Protein AF-A0A7S3RIX5-F1 (afdb_monomer_lite)

pLDDT: mean 73.49, std 15.9, range [34.31, 91.69]

Organism: Emiliania huxleyi (NCBI:txid2903)

Secondary structure (DSSP, 8-state):
-EEEEETTEEEEEPTTTSSEEEEEEE-S-TT-TT-EEEEEEEEEEEEE-SSEEEEEEEEPTT-SEEEEEEEEEEE-TTT--EEEEEEEEEEE-HHHHHHHHHHHHHHHHHHHHHHHHHHHHHTSS----B-------SS-SSEEEEEEEEE--

Radius of gyration: 16.03 Å; chains: 1; bounding box: 39×35×40 Å

InterPro domains:
  IPR018960 Domain of unknown function DUF1990 [PF09348] (34-117)

Structure (mmCIF, N/CA/C/O backbone):
data_AF-A0A7S3RIX5-F1
#
_entry.id   AF-A0A7S3RIX5-F1
#
loop_
_atom_site.group_PDB
_atom_site.id
_atom_site.type_symbol
_atom_site.label_atom_id
_atom_site.label_alt_id
_atom_site.label_comp_id
_atom_site.label_asym_id
_atom_site.label_entity_id
_atom_site.label_seq_id
_atom_site.pdbx_PDB_ins_code
_atom_site.Cartn_x
_atom_site.Cartn_y
_atom_site.Cartn_z
_atom_site.occupancy
_atom_site.B_iso_or_equiv
_atom_site.auth_seq_id
_atom_site.auth_comp_id
_atom_site.auth_asym_id
_atom_site.auth_atom_id
_atom_site.pdbx_PDB_model_num
ATOM 1 N N . GLU A 1 1 ? -11.497 9.142 -7.315 1.00 34.31 1 GLU A N 1
ATOM 2 C CA . GLU A 1 1 ? -11.354 10.155 -6.240 1.00 34.31 1 GLU A CA 1
ATOM 3 C C . GLU A 1 1 ? -9.879 10.256 -5.839 1.00 34.31 1 GLU A C 1
ATOM 5 O O . GLU A 1 1 ? -9.206 9.228 -5.845 1.00 34.31 1 GLU A O 1
ATOM 10 N N . MET A 1 2 ? -9.349 11.462 -5.594 1.00 39.38 2 MET A N 1
ATOM 11 C CA . MET A 1 2 ? -7.965 11.667 -5.137 1.00 39.38 2 MET A CA 1
ATOM 12 C C . MET A 1 2 ? -7.968 11.778 -3.613 1.00 39.38 2 MET A C 1
ATOM 14 O O . MET A 1 2 ? -8.451 12.765 -3.068 1.00 39.38 2 MET A O 1
ATOM 18 N N . HIS A 1 3 ? -7.438 10.770 -2.924 1.00 46.81 3 HIS A N 1
ATOM 19 C CA . HIS A 1 3 ? -7.311 10.817 -1.468 1.00 46.81 3 HIS A CA 1
ATOM 20 C C . HIS A 1 3 ? -5.952 11.431 -1.097 1.00 46.81 3 HIS A C 1
ATOM 22 O O . HIS A 1 3 ? -4.923 10.750 -1.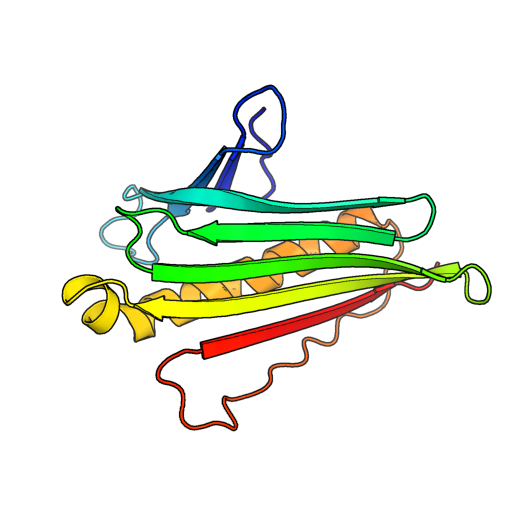089 1.00 46.81 3 HIS A O 1
ATOM 28 N N . GLU A 1 4 ? -5.938 12.738 -0.825 1.00 49.56 4 GLU A N 1
ATOM 29 C CA . GLU A 1 4 ? -4.761 13.460 -0.328 1.00 49.56 4 GLU A CA 1
ATOM 30 C C . GLU A 1 4 ? -4.552 13.180 1.165 1.00 49.56 4 GLU A C 1
ATOM 32 O O . GLU A 1 4 ? -5.174 13.780 2.037 1.00 49.56 4 GLU A O 1
ATOM 37 N N . GLY A 1 5 ? -3.665 12.231 1.469 1.00 50.56 5 GLY A N 1
ATOM 38 C CA . GLY A 1 5 ? -3.214 11.956 2.838 1.00 50.56 5 GLY A CA 1
ATOM 39 C C . GLY A 1 5 ? -1.789 12.431 3.136 1.00 50.56 5 GLY A C 1
ATOM 40 O O . GLY A 1 5 ? -1.354 12.356 4.285 1.00 50.56 5 GLY A O 1
ATOM 41 N N . SER A 1 6 ? -1.028 12.871 2.122 1.00 59.50 6 SER A N 1
ATOM 42 C CA . SER A 1 6 ? 0.399 13.172 2.269 1.00 59.50 6 SER A CA 1
ATOM 43 C C . SER A 1 6 ? 0.938 14.114 1.189 1.00 59.50 6 SER A C 1
ATOM 45 O O . SER A 1 6 ? 0.548 14.027 0.032 1.00 59.50 6 SER A O 1
ATOM 47 N N . THR A 1 7 ? 1.910 14.961 1.538 1.00 66.50 7 THR A N 1
ATOM 48 C CA . THR A 1 7 ? 2.541 15.936 0.619 1.00 66.50 7 THR A CA 1
ATOM 49 C C . THR A 1 7 ? 3.483 15.317 -0.419 1.00 66.50 7 THR A C 1
ATOM 51 O O . THR A 1 7 ? 4.007 16.021 -1.276 1.00 66.50 7 THR A O 1
ATOM 54 N N . TRP A 1 8 ? 3.746 14.013 -0.332 1.00 71.62 8 TRP A N 1
ATOM 55 C CA . TRP A 1 8 ? 4.725 13.316 -1.174 1.00 71.62 8 TRP A CA 1
ATOM 56 C C . TRP A 1 8 ? 4.172 12.036 -1.812 1.00 71.62 8 TRP A C 1
ATOM 58 O O . TRP A 1 8 ? 4.899 11.358 -2.542 1.00 71.62 8 TRP A O 1
ATOM 68 N N . SER A 1 9 ? 2.907 11.697 -1.534 1.00 74.31 9 SER A N 1
ATOM 69 C CA . SER A 1 9 ? 2.240 10.535 -2.113 1.00 74.31 9 SER A CA 1
ATOM 70 C C . SER A 1 9 ? 0.734 10.731 -2.248 1.00 74.31 9 SER A C 1
ATOM 72 O O . SER A 1 9 ? 0.096 11.190 -1.302 1.00 74.31 9 SER A O 1
ATOM 74 N N . ALA A 1 10 ? 0.167 10.286 -3.366 1.00 74.44 10 ALA A N 1
ATOM 75 C CA . ALA A 1 10 ? -1.269 10.320 -3.628 1.00 74.44 10 ALA A CA 1
ATOM 76 C C . ALA A 1 10 ? -1.757 8.966 -4.152 1.00 74.44 10 ALA A C 1
ATOM 78 O O . ALA A 1 10 ? -0.997 8.228 -4.782 1.00 74.44 10 ALA A O 1
ATOM 79 N N . VAL A 1 11 ? -3.025 8.642 -3.899 1.00 74.50 11 VAL A N 1
ATOM 80 C CA . VAL A 1 11 ? -3.680 7.440 -4.428 1.00 74.50 11 VAL A CA 1
ATOM 81 C C . VAL A 1 11 ? -4.793 7.884 -5.367 1.00 74.50 11 VAL A C 1
ATOM 83 O O . VAL A 1 11 ? -5.706 8.605 -4.963 1.00 74.50 11 VAL A O 1
ATOM 86 N N . LEU A 1 12 ? -4.707 7.439 -6.616 1.00 74.44 12 LEU A N 1
ATOM 87 C CA . LEU A 1 12 ? -5.741 7.597 -7.627 1.00 74.44 12 LEU A CA 1
ATOM 88 C C . LEU A 1 12 ? -6.449 6.258 -7.795 1.00 74.44 12 LEU A C 1
ATOM 90 O O . LEU A 1 12 ? -5.809 5.241 -8.065 1.00 74.44 12 LEU A O 1
ATOM 94 N N . VAL A 1 13 ? -7.766 6.260 -7.631 1.00 70.81 13 VAL A N 1
ATOM 95 C CA . VAL A 1 13 ? -8.607 5.069 -7.783 1.00 70.81 13 VAL A CA 1
ATOM 96 C C . VAL A 1 13 ? -9.551 5.295 -8.959 1.00 70.81 13 VAL A C 1
ATOM 98 O O . VAL A 1 13 ? -10.208 6.340 -9.016 1.00 70.81 13 VAL A O 1
ATOM 101 N N . GLU A 1 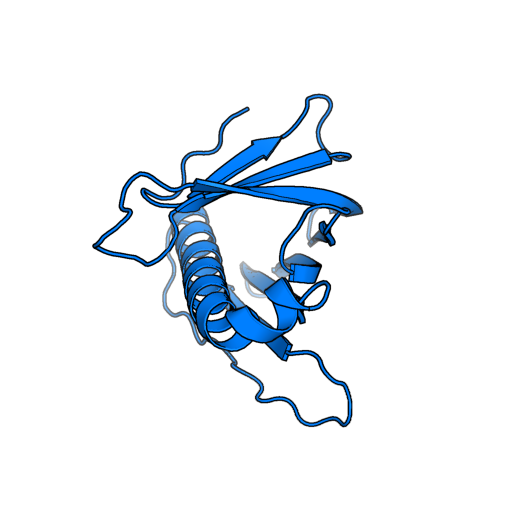14 ? -9.611 4.333 -9.883 1.00 67.19 14 GLU A N 1
ATOM 102 C CA . GLU A 1 14 ? -10.662 4.295 -10.906 1.00 67.19 14 GLU A CA 1
ATOM 103 C C . GLU A 1 14 ? -12.010 3.950 -10.259 1.00 67.19 14 GLU A C 1
ATOM 105 O O . GLU A 1 14 ? -12.094 3.066 -9.403 1.00 67.19 14 GLU A O 1
ATOM 110 N N . ASP A 1 15 ? -13.059 4.651 -10.684 1.00 53.62 15 ASP A N 1
ATOM 111 C CA . ASP A 1 15 ? -14.450 4.395 -10.309 1.00 53.62 15 ASP A CA 1
ATOM 112 C C . ASP A 1 15 ? -15.093 3.501 -11.397 1.00 53.62 15 ASP A C 1
ATOM 114 O O . ASP A 1 15 ? -14.943 3.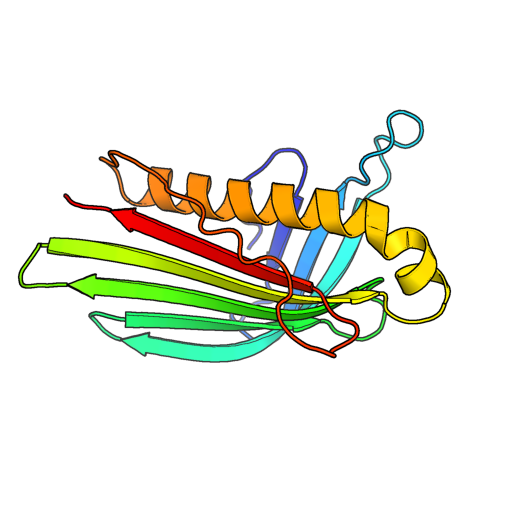823 -12.579 1.00 53.62 15 ASP A O 1
ATOM 118 N N . PRO A 1 16 ? -15.766 2.371 -11.079 1.00 52.44 16 PRO A N 1
ATOM 119 C CA . PRO A 1 16 ? -16.147 1.880 -9.755 1.00 52.44 16 PRO A CA 1
ATOM 120 C C . PRO A 1 16 ? -14.967 1.348 -8.922 1.00 52.44 16 PRO A C 1
ATOM 122 O O . PRO A 1 16 ? -14.073 0.684 -9.459 1.00 52.44 16 PRO A O 1
ATOM 125 N N . PRO A 1 17 ? -14.979 1.565 -7.592 1.00 54.25 17 PRO A N 1
ATOM 126 C CA . PRO A 1 17 ? -13.844 1.296 -6.725 1.00 54.25 17 PRO A CA 1
ATOM 127 C C . PRO A 1 17 ? -13.493 -0.192 -6.710 1.00 54.25 17 PRO A C 1
ATOM 129 O O . PRO A 1 17 ? -14.310 -1.048 -6.360 1.00 54.25 17 PRO A O 1
ATOM 132 N N . GLY A 1 18 ? -12.226 -0.494 -6.994 1.00 55.41 18 GLY A N 1
ATOM 133 C CA . GLY A 1 18 ? -11.623 -1.751 -6.549 1.00 55.41 18 GLY A CA 1
ATOM 134 C C . GLY A 1 18 ? -11.092 -2.684 -7.625 1.00 55.41 18 GLY A C 1
ATOM 135 O O . GLY A 1 18 ? -11.009 -3.881 -7.364 1.00 55.41 18 GLY A O 1
ATOM 136 N N . ARG A 1 19 ? -10.694 -2.189 -8.803 1.00 65.25 19 ARG A N 1
ATOM 137 C CA . ARG A 1 19 ? -9.877 -2.997 -9.729 1.00 65.25 19 ARG A CA 1
ATOM 138 C C . ARG A 1 19 ? -8.495 -2.429 -9.960 1.00 65.25 19 ARG A C 1
ATOM 140 O O . ARG A 1 19 ? -7.539 -3.173 -9.792 1.00 65.25 19 ARG A O 1
ATOM 147 N N . SER A 1 20 ? -8.376 -1.148 -10.261 1.00 75.75 20 SER A N 1
ATOM 148 C CA . SER A 1 20 ? -7.088 -0.528 -10.561 1.00 75.75 20 SER A CA 1
ATOM 149 C C . SER A 1 20 ? -6.897 0.702 -9.689 1.00 75.75 20 SER A C 1
ATOM 151 O O . SER A 1 20 ? -7.832 1.473 -9.467 1.00 75.75 20 SER A O 1
ATOM 153 N N . LEU A 1 21 ? -5.684 0.875 -9.183 1.00 78.56 21 LEU A N 1
ATOM 154 C CA . LEU A 1 21 ? -5.264 2.101 -8.526 1.00 78.56 21 LEU A CA 1
ATOM 155 C C . LEU A 1 21 ? -3.852 2.454 -8.963 1.00 78.56 21 LEU A C 1
ATOM 157 O O . LEU A 1 21 ? -3.048 1.582 -9.286 1.00 78.56 21 LEU A O 1
ATOM 161 N N . VAL A 1 22 ? -3.542 3.739 -8.937 1.00 79.50 22 VAL A N 1
ATOM 162 C CA . VAL A 1 22 ? -2.190 4.242 -9.146 1.00 79.50 22 VAL A CA 1
ATOM 163 C C . VAL A 1 22 ? -1.786 4.971 -7.883 1.00 79.50 22 VAL A C 1
ATOM 165 O O . VAL A 1 22 ? -2.469 5.904 -7.460 1.00 79.50 22 VAL A O 1
ATOM 168 N N . THR A 1 23 ? -0.673 4.561 -7.279 1.00 75.50 23 THR A N 1
ATOM 169 C CA . THR A 1 23 ? -0.015 5.420 -6.293 1.00 75.50 23 THR A CA 1
ATOM 170 C C . THR A 1 23 ? 0.998 6.302 -7.009 1.00 75.50 23 THR A C 1
ATOM 172 O O . THR A 1 23 ? 1.750 5.845 -7.867 1.00 75.50 23 THR A O 1
ATOM 175 N N . LEU A 1 24 ? 0.983 7.590 -6.701 1.00 78.31 24 LEU A N 1
ATOM 176 C CA . LEU A 1 24 ? 1.999 8.539 -7.130 1.00 78.31 24 LEU A CA 1
ATOM 177 C C . LEU A 1 24 ? 2.910 8.780 -5.937 1.00 78.31 24 LEU A C 1
ATOM 179 O O . LEU A 1 24 ? 2.408 9.047 -4.849 1.00 78.31 24 LEU A O 1
ATOM 183 N N . ALA A 1 25 ? 4.224 8.681 -6.122 1.00 77.31 25 ALA A N 1
ATOM 184 C CA . ALA A 1 25 ? 5.191 8.989 -5.072 1.00 77.31 25 ALA A CA 1
ATOM 185 C C . ALA A 1 25 ? 6.339 9.836 -5.622 1.00 77.31 25 ALA A C 1
ATOM 187 O O . ALA A 1 25 ? 6.904 9.518 -6.671 1.00 77.31 25 ALA A O 1
ATOM 188 N N . ALA A 1 26 ? 6.701 10.892 -4.897 1.00 76.12 26 ALA A N 1
ATOM 189 C CA . ALA A 1 26 ? 7.884 11.681 -5.209 1.00 76.12 26 ALA A CA 1
ATOM 190 C C . ALA A 1 26 ? 9.156 10.867 -4.920 1.00 76.12 26 ALA A C 1
ATOM 192 O O . ALA A 1 26 ? 9.276 10.218 -3.873 1.00 76.12 26 ALA A O 1
ATOM 193 N N . LEU A 1 27 ? 10.129 10.906 -5.833 1.00 72.44 27 LEU A N 1
ATOM 194 C CA . LEU A 1 27 ? 11.432 10.296 -5.584 1.00 72.44 27 LEU A CA 1
ATOM 195 C C . LEU A 1 27 ? 12.168 11.039 -4.459 1.00 72.44 27 LEU A C 1
ATOM 197 O O . LEU A 1 27 ? 12.141 12.270 -4.401 1.00 72.44 27 LEU A O 1
ATOM 201 N N . PRO A 1 28 ? 12.893 10.323 -3.582 1.00 65.19 28 PRO A N 1
ATOM 202 C CA . PRO A 1 28 ? 13.667 10.928 -2.505 1.00 65.19 28 PRO A CA 1
ATOM 203 C C . PRO A 1 28 ? 14.994 11.490 -3.047 1.00 65.19 28 PRO A C 1
ATOM 205 O O . PRO A 1 28 ? 16.070 11.058 -2.643 1.00 65.19 28 PRO A O 1
ATOM 208 N N . SER A 1 29 ? 14.936 12.419 -4.005 1.00 70.69 29 SER A N 1
ATOM 209 C CA . SER A 1 29 ? 16.116 13.070 -4.580 1.00 70.69 29 SER A CA 1
ATOM 210 C C . SER A 1 29 ? 15.990 14.592 -4.492 1.00 70.69 29 SER A C 1
ATOM 212 O O . SER A 1 29 ? 15.133 15.164 -5.166 1.00 70.69 29 SER A O 1
ATOM 214 N N . PRO A 1 30 ? 16.874 15.283 -3.747 1.00 69.81 30 PRO A N 1
ATOM 215 C CA . PRO A 1 30 ? 16.864 16.746 -3.684 1.00 69.81 30 PRO A CA 1
ATOM 216 C C . PRO A 1 30 ? 17.227 17.400 -5.026 1.00 69.81 30 PRO A C 1
ATOM 218 O O . PRO A 1 30 ? 16.937 18.572 -5.232 1.00 69.81 30 PRO A O 1
ATOM 221 N N . ARG A 1 31 ? 17.840 16.650 -5.954 1.00 77.19 31 ARG A N 1
ATOM 222 C CA . ARG A 1 31 ? 18.183 17.135 -7.301 1.00 77.19 31 ARG A CA 1
ATOM 223 C C . ARG A 1 31 ? 17.028 17.031 -8.297 1.00 77.19 31 ARG A C 1
ATOM 225 O O . ARG A 1 31 ? 17.092 17.652 -9.348 1.00 77.19 31 ARG A O 1
ATOM 232 N N . LEU A 1 32 ? 16.003 16.234 -7.991 1.00 73.81 32 LEU A N 1
ATOM 233 C CA . LEU A 1 32 ? 14.850 15.993 -8.863 1.00 73.81 32 LEU A CA 1
ATOM 234 C C . LEU A 1 32 ? 13.541 16.066 -8.050 1.00 73.81 32 LEU A C 1
ATOM 236 O O . LEU A 1 32 ? 12.803 15.082 -7.997 1.00 73.81 32 LEU A O 1
ATOM 240 N N . PRO A 1 33 ? 13.233 17.212 -7.408 1.00 66.19 33 PRO A N 1
ATOM 241 C CA . PRO A 1 33 ? 12.096 17.336 -6.487 1.00 66.19 33 PRO A CA 1
ATOM 242 C C . PRO A 1 33 ? 10.727 17.234 -7.178 1.00 66.19 33 PRO A C 1
ATOM 244 O O . PRO A 1 33 ? 9.712 17.059 -6.513 1.00 66.19 33 PRO A O 1
ATOM 247 N N . LEU A 1 34 ? 10.698 17.338 -8.508 1.00 71.19 34 LEU A N 1
ATOM 248 C CA . LEU A 1 34 ? 9.488 17.255 -9.327 1.00 71.19 34 LEU A CA 1
ATOM 249 C C . LEU A 1 34 ? 9.293 15.878 -9.969 1.00 71.19 34 LEU A C 1
ATOM 251 O O . LEU A 1 34 ? 8.355 15.700 -10.742 1.00 71.19 34 LEU A O 1
ATOM 255 N N . LEU A 1 35 ? 10.174 14.908 -9.702 1.00 75.25 35 LEU A N 1
ATOM 256 C CA . LEU A 1 35 ? 10.055 13.593 -10.316 1.00 75.25 35 LEU A CA 1
ATOM 257 C C . LEU A 1 35 ? 9.133 12.696 -9.486 1.00 75.25 35 LEU A C 1
ATOM 259 O O . LEU A 1 35 ? 9.496 12.216 -8.408 1.00 75.25 35 LEU A O 1
ATOM 263 N N . TRP A 1 36 ? 7.944 12.462 -10.033 1.00 76.19 36 TRP A N 1
ATOM 264 C CA . TRP A 1 36 ? 6.939 11.553 -9.497 1.00 76.19 36 TRP A CA 1
ATOM 265 C C . TRP A 1 36 ? 6.963 10.233 -10.258 1.00 76.19 36 TRP A C 1
ATOM 267 O O . TRP A 1 36 ? 7.135 10.206 -11.475 1.00 76.19 36 TRP A O 1
ATOM 277 N N . VAL A 1 37 ? 6.771 9.134 -9.536 1.00 77.88 37 VAL A N 1
ATOM 278 C CA . VAL A 1 37 ? 6.682 7.793 -10.118 1.00 77.88 37 VAL A CA 1
ATOM 279 C C . VAL A 1 37 ? 5.252 7.295 -9.992 1.00 77.88 37 VAL A C 1
ATOM 281 O O . VAL A 1 37 ? 4.678 7.326 -8.902 1.00 77.88 37 VAL A O 1
ATOM 284 N N . SER A 1 38 ? 4.697 6.823 -11.108 1.00 81.94 38 SER A N 1
ATOM 285 C CA . SER A 1 38 ? 3.432 6.098 -11.134 1.00 81.94 38 SER A CA 1
ATOM 286 C C . SER A 1 38 ? 3.656 4.630 -10.806 1.00 81.94 38 SER A C 1
ATOM 288 O O . SER A 1 38 ? 4.417 3.936 -11.479 1.00 81.94 38 SER A O 1
ATOM 290 N N . ASN A 1 39 ? 2.933 4.156 -9.806 1.00 84.12 39 ASN A N 1
ATOM 291 C CA . ASN A 1 39 ? 2.991 2.798 -9.298 1.00 84.12 39 ASN A CA 1
ATOM 292 C C . ASN A 1 39 ? 1.616 2.155 -9.513 1.00 84.12 39 ASN A C 1
ATOM 294 O O . ASN A 1 39 ? 0.730 2.292 -8.658 1.00 84.12 39 ASN A O 1
ATOM 298 N N . PRO A 1 40 ? 1.391 1.536 -10.684 1.00 85.31 40 PRO A N 1
ATOM 299 C CA . PRO A 1 40 ? 0.119 0.912 -10.998 1.00 85.31 40 PRO A CA 1
ATOM 300 C C . PRO A 1 40 ? -0.049 -0.367 -10.175 1.00 85.31 40 PRO A C 1
ATOM 302 O O . PRO A 1 40 ? 0.830 -1.230 -10.137 1.00 85.31 40 PRO A O 1
ATOM 305 N N . CYS A 1 41 ? -1.204 -0.494 -9.539 1.00 87.88 41 CYS A N 1
ATOM 306 C CA . CYS A 1 41 ? -1.579 -1.615 -8.694 1.00 87.88 41 CYS A CA 1
ATOM 307 C C . CYS A 1 41 ? -3.011 -2.055 -9.005 1.00 87.88 41 CYS A C 1
ATOM 309 O O . CYS A 1 41 ? -3.832 -1.305 -9.538 1.00 87.88 41 CYS A O 1
ATOM 311 N N . ARG A 1 42 ? -3.331 -3.289 -8.629 1.00 88.38 42 ARG A N 1
ATOM 312 C CA . ARG A 1 42 ? -4.667 -3.866 -8.751 1.00 88.38 42 ARG A CA 1
ATOM 313 C C . ARG A 1 42 ? -5.115 -4.461 -7.437 1.00 88.38 42 ARG A C 1
ATOM 315 O O . ARG A 1 42 ? -4.336 -5.157 -6.793 1.00 88.38 42 ARG A O 1
ATOM 322 N N . ALA A 1 43 ? -6.375 -4.249 -7.069 1.00 88.00 43 ALA A N 1
ATOM 323 C CA . ALA A 1 43 ? -6.956 -4.978 -5.949 1.00 88.00 43 ALA A CA 1
ATOM 324 C C . ALA A 1 43 ? -7.149 -6.445 -6.354 1.00 88.00 43 ALA A C 1
ATOM 326 O O . ALA A 1 43 ? -7.877 -6.757 -7.296 1.00 88.00 43 ALA A O 1
ATOM 327 N N . VAL A 1 44 ? -6.475 -7.345 -5.648 1.00 89.38 44 VAL A N 1
ATOM 328 C CA . VAL A 1 44 ? -6.544 -8.798 -5.862 1.00 89.38 44 VAL A CA 1
ATOM 329 C C . VAL A 1 44 ? -7.424 -9.483 -4.825 1.00 89.38 44 VAL A C 1
ATOM 331 O O . VAL A 1 44 ? -7.911 -10.589 -5.049 1.00 89.38 44 VAL A O 1
ATOM 334 N N . ARG A 1 45 ? -7.647 -8.835 -3.676 1.00 85.88 45 ARG A N 1
ATOM 335 C CA . ARG A 1 45 ? -8.501 -9.343 -2.598 1.00 85.88 45 ARG A CA 1
ATOM 336 C C . ARG A 1 45 ? -9.279 -8.197 -1.978 1.00 85.88 45 ARG A C 1
ATOM 338 O O . ARG A 1 45 ? -8.722 -7.136 -1.719 1.00 85.88 45 ARG A O 1
ATOM 345 N N . ARG A 1 46 ? -10.556 -8.431 -1.686 1.00 88.94 46 ARG A N 1
ATOM 346 C CA . ARG A 1 46 ? -11.403 -7.498 -0.942 1.00 88.94 46 ARG A CA 1
ATOM 347 C C . ARG A 1 46 ? -12.339 -8.279 -0.037 1.00 88.94 46 ARG A C 1
ATOM 349 O O . ARG A 1 46 ? -12.977 -9.232 -0.476 1.00 88.94 46 ARG A O 1
ATOM 356 N N . ARG A 1 47 ? -12.419 -7.876 1.225 1.00 89.88 47 ARG A N 1
ATOM 357 C CA . ARG A 1 47 ? -13.378 -8.386 2.206 1.00 89.88 47 ARG A CA 1
ATOM 358 C C . ARG A 1 47 ? -13.961 -7.201 2.952 1.00 89.88 47 ARG A C 1
ATOM 360 O O . ARG A 1 47 ? -13.218 -6.351 3.426 1.00 89.88 47 ARG A O 1
ATOM 367 N N . VAL A 1 48 ? -15.281 -7.144 3.043 1.00 88.31 48 VAL A N 1
ATOM 368 C CA . VAL A 1 48 ? -15.990 -6.107 3.795 1.00 88.31 48 VAL A CA 1
ATOM 369 C C . VAL A 1 48 ? -16.969 -6.805 4.716 1.00 88.31 48 VAL A C 1
ATOM 371 O O . VAL A 1 48 ? -17.771 -7.622 4.272 1.00 88.31 48 VAL A O 1
ATOM 374 N N . GLY A 1 49 ? -16.883 -6.501 6.002 1.00 88.94 49 GLY A N 1
ATOM 375 C CA . GLY A 1 49 ? -17.746 -7.056 7.029 1.00 88.94 49 GLY A CA 1
ATOM 376 C C . GLY A 1 49 ? -17.862 -6.097 8.204 1.00 88.94 49 GLY A C 1
ATOM 377 O O . GLY A 1 49 ? -17.055 -5.189 8.364 1.00 88.94 49 GLY A O 1
ATOM 378 N N . ARG A 1 50 ? -18.859 -6.315 9.070 1.00 87.50 50 ARG A N 1
ATOM 379 C CA . ARG A 1 50 ? -19.161 -5.389 10.183 1.00 87.50 50 ARG A CA 1
ATOM 380 C C . ARG A 1 50 ? -18.024 -5.220 11.200 1.00 87.50 50 ARG A C 1
ATOM 382 O O . ARG A 1 50 ? -18.013 -4.233 11.917 1.00 87.50 50 ARG A O 1
ATOM 389 N N . ARG A 1 51 ? -17.133 -6.209 11.318 1.00 88.69 51 ARG A N 1
ATOM 390 C CA . ARG A 1 51 ? -16.027 -6.243 12.298 1.00 88.69 51 ARG A CA 1
ATOM 391 C C . ARG A 1 51 ? -14.657 -6.452 11.662 1.00 88.69 51 ARG A C 1
ATOM 393 O O . ARG A 1 51 ? -13.659 -6.512 12.367 1.00 88.69 51 ARG A O 1
ATOM 400 N N . ARG A 1 52 ? -14.610 -6.640 10.344 1.00 91.69 52 ARG A N 1
ATOM 401 C CA . ARG A 1 52 ? -13.365 -6.866 9.621 1.00 91.69 52 ARG A CA 1
ATOM 402 C C . ARG A 1 52 ? -13.495 -6.376 8.195 1.00 91.69 52 ARG A C 1
ATOM 404 O O . ARG A 1 52 ? -14.391 -6.817 7.476 1.00 91.69 52 ARG A O 1
ATOM 411 N N . CYS A 1 53 ? -12.554 -5.542 7.791 1.00 90.88 53 CYS A N 1
ATOM 412 C CA . CYS A 1 53 ? -12.376 -5.115 6.415 1.00 90.88 53 CYS A CA 1
ATOM 413 C C . CYS A 1 53 ? -10.947 -5.436 5.990 1.00 90.88 53 CYS A C 1
ATOM 415 O O . CYS A 1 53 ? -10.010 -5.226 6.754 1.00 90.88 53 CYS A O 1
ATOM 417 N N . SER A 1 54 ? -10.781 -5.946 4.777 1.00 90.69 54 SER A N 1
ATOM 418 C CA . SER A 1 54 ? -9.475 -6.305 4.237 1.00 90.69 54 SER A CA 1
ATOM 419 C C . SER A 1 54 ? -9.393 -5.914 2.776 1.00 90.69 54 SER A C 1
ATOM 421 O O . SER A 1 54 ? -10.334 -6.148 2.010 1.00 90.69 54 SER A O 1
ATOM 423 N N . VAL A 1 55 ? -8.239 -5.415 2.361 1.00 89.44 55 VAL A N 1
ATOM 424 C CA . VAL A 1 55 ? -7.920 -5.219 0.951 1.00 89.44 55 VAL A CA 1
ATOM 425 C C . VAL A 1 55 ? -6.496 -5.679 0.675 1.00 89.44 55 VAL A C 1
ATOM 427 O O . VAL A 1 55 ? -5.600 -5.472 1.484 1.00 89.44 55 VAL A O 1
ATOM 430 N N . GLY A 1 56 ? -6.307 -6.371 -0.443 1.00 90.44 56 GLY A N 1
ATOM 431 C CA . GLY A 1 56 ? -5.002 -6.793 -0.931 1.00 90.44 56 GLY A CA 1
ATOM 432 C C . GLY A 1 56 ? -4.766 -6.238 -2.325 1.00 90.44 56 GLY A C 1
ATOM 433 O O . GLY A 1 56 ? -5.649 -6.350 -3.178 1.00 90.44 56 GLY A O 1
ATOM 434 N N . TYR A 1 57 ? -3.583 -5.687 -2.552 1.00 88.94 57 TYR A N 1
ATOM 435 C CA . TYR A 1 57 ? -3.130 -5.108 -3.804 1.00 88.94 57 TYR A CA 1
ATOM 436 C C . TYR A 1 57 ? -1.918 -5.856 -4.344 1.00 88.94 57 TYR A C 1
ATOM 438 O O . TYR A 1 57 ? -1.077 -6.316 -3.579 1.00 88.94 57 TYR A O 1
ATOM 446 N N . SER A 1 58 ? -1.817 -5.941 -5.665 1.00 90.25 58 SER A N 1
ATOM 447 C CA . SER A 1 58 ? -0.640 -6.445 -6.365 1.00 90.25 58 SER A CA 1
ATOM 448 C C . SER A 1 58 ? -0.170 -5.413 -7.382 1.00 90.25 58 SER A C 1
ATOM 450 O O . SER A 1 58 ? -0.987 -4.762 -8.040 1.00 90.25 58 SER A O 1
ATOM 452 N N . THR A 1 59 ? 1.141 -5.238 -7.486 1.00 90.12 59 THR A N 1
ATOM 453 C CA . THR A 1 59 ? 1.774 -4.344 -8.462 1.00 90.12 59 THR A CA 1
ATOM 454 C C . THR A 1 59 ? 1.566 -4.852 -9.889 1.00 90.12 59 THR A C 1
ATOM 456 O O . THR A 1 59 ? 1.680 -6.051 -10.142 1.00 90.12 59 THR A O 1
ATOM 459 N N . LEU A 1 60 ? 1.325 -3.947 -10.835 1.00 86.81 60 LEU A N 1
ATOM 460 C CA . LEU A 1 60 ? 1.225 -4.254 -12.263 1.00 86.81 60 LEU A CA 1
ATOM 461 C C . LEU A 1 60 ? 2.563 -4.025 -12.989 1.00 86.81 60 LEU A C 1
ATOM 463 O O . LEU A 1 60 ? 3.482 -3.388 -12.470 1.00 86.81 60 LEU A O 1
ATOM 467 N N . SER A 1 61 ? 2.669 -4.535 -14.218 1.00 80.12 61 SER A N 1
ATOM 468 C CA . SER A 1 61 ? 3.819 -4.293 -15.097 1.00 80.12 61 SER A CA 1
ATOM 469 C C . SER A 1 61 ? 4.059 -2.791 -15.307 1.00 80.12 61 SER A C 1
ATOM 471 O O . SER A 1 61 ? 3.114 -2.016 -15.424 1.00 80.12 61 SER A O 1
ATOM 473 N N . GLY A 1 62 ? 5.330 -2.380 -15.358 1.00 76.12 62 GLY A N 1
ATOM 474 C CA . GLY A 1 62 ? 5.731 -0.966 -15.413 1.00 76.12 62 GLY A CA 1
ATOM 475 C C . GLY A 1 62 ? 6.092 -0.367 -14.048 1.00 76.12 62 GLY A C 1
ATOM 476 O O . GLY A 1 62 ? 6.672 0.714 -13.987 1.00 76.12 62 GLY A O 1
ATOM 477 N N . HIS A 1 63 ? 5.831 -1.085 -12.955 1.00 80.19 63 HIS A N 1
ATOM 478 C CA . HIS A 1 63 ? 6.275 -0.709 -11.617 1.00 80.19 63 HIS A CA 1
ATOM 479 C C . HIS A 1 63 ? 7.743 -1.125 -11.390 1.00 80.19 63 HIS A C 1
ATOM 481 O O . HIS A 1 63 ? 8.130 -2.249 -11.695 1.00 80.19 63 HIS A O 1
ATOM 487 N N . LEU A 1 64 ? 8.576 -0.247 -10.806 1.00 84.25 64 LEU A N 1
ATOM 488 C CA . LEU A 1 64 ? 9.974 -0.570 -10.426 1.00 84.25 64 LEU A CA 1
ATOM 489 C C . LEU A 1 64 ? 10.091 -1.622 -9.307 1.00 84.25 64 LEU A C 1
ATOM 491 O O . LEU A 1 64 ? 11.178 -2.118 -9.005 1.00 84.25 64 LEU A O 1
ATOM 495 N N . LEU A 1 65 ? 8.972 -1.940 -8.671 1.00 86.19 65 LEU A N 1
ATOM 496 C CA . LEU A 1 65 ? 8.843 -2.905 -7.598 1.00 86.19 65 LEU A CA 1
ATOM 497 C C . LEU A 1 65 ? 7.774 -3.895 -8.027 1.00 86.19 65 LEU A C 1
ATOM 499 O O . LEU A 1 65 ? 6.780 -3.499 -8.627 1.00 86.19 65 LEU A O 1
ATOM 503 N N . GLU A 1 66 ? 7.976 -5.162 -7.703 1.00 88.94 66 GLU A N 1
ATOM 504 C CA . GLU A 1 66 ? 6.948 -6.181 -7.855 1.00 88.94 66 GLU A CA 1
ATOM 505 C C . GLU A 1 66 ? 6.651 -6.816 -6.499 1.00 88.94 66 GLU A C 1
ATOM 507 O O . GLU A 1 66 ? 7.568 -7.095 -5.716 1.00 88.94 66 GLU A O 1
ATOM 512 N N . GLY A 1 67 ? 5.370 -6.996 -6.192 1.00 89.38 67 GLY A N 1
ATOM 513 C CA . GLY A 1 67 ? 4.951 -7.442 -4.876 1.00 89.38 67 GLY A CA 1
ATOM 514 C C . GLY A 1 67 ? 3.452 -7.388 -4.625 1.00 89.38 67 GLY A C 1
ATOM 515 O O . GLY A 1 67 ? 2.660 -6.984 -5.479 1.00 89.38 67 GLY A O 1
ATOM 516 N N . GLU A 1 68 ? 3.087 -7.787 -3.411 1.00 89.94 68 GLU A N 1
ATOM 517 C CA . GLU A 1 68 ? 1.728 -7.707 -2.887 1.00 89.94 68 GLU A CA 1
ATOM 518 C C . GLU A 1 68 ? 1.714 -6.964 -1.551 1.00 89.94 68 GLU A C 1
ATOM 520 O O . GLU A 1 68 ? 2.606 -7.136 -0.721 1.00 89.94 68 GLU A O 1
ATOM 525 N N . GLU A 1 69 ? 0.676 -6.163 -1.333 1.00 89.12 69 GLU A N 1
ATOM 526 C CA . GLU A 1 69 ? 0.404 -5.469 -0.078 1.00 89.12 69 GLU A CA 1
ATOM 527 C C . GLU A 1 69 ? -1.001 -5.820 0.406 1.00 89.12 69 GLU A C 1
ATOM 529 O O . GLU A 1 69 ? -1.950 -5.833 -0.370 1.00 89.12 69 GLU A O 1
ATOM 534 N N . LYS A 1 70 ? -1.153 -6.104 1.694 1.00 89.56 70 LYS A N 1
ATOM 535 C CA . LYS A 1 70 ? -2.421 -6.416 2.344 1.00 89.56 70 LYS A CA 1
ATOM 536 C C . LYS A 1 70 ? -2.631 -5.455 3.502 1.00 89.56 70 LYS A C 1
ATOM 538 O O . LYS A 1 70 ? -1.748 -5.307 4.338 1.00 89.56 70 LYS A O 1
ATOM 543 N N . MET A 1 71 ? -3.821 -4.880 3.575 1.00 88.75 71 MET A N 1
ATOM 544 C CA . MET A 1 71 ? -4.305 -4.094 4.702 1.00 88.75 71 MET A CA 1
ATOM 545 C C . MET A 1 71 ? -5.500 -4.806 5.327 1.00 88.75 71 MET A C 1
ATOM 547 O O . MET A 1 71 ? -6.429 -5.212 4.625 1.00 88.75 71 MET A O 1
ATOM 551 N N . ASP A 1 72 ? -5.482 -4.943 6.642 1.00 89.31 72 ASP A N 1
ATOM 552 C CA . ASP A 1 72 ? -6.525 -5.554 7.452 1.00 89.31 72 ASP A CA 1
ATOM 553 C C . ASP A 1 72 ? -6.920 -4.571 8.561 1.00 89.31 72 ASP A C 1
ATOM 555 O O . ASP A 1 72 ? -6.071 -4.043 9.269 1.00 89.31 72 ASP A O 1
ATOM 559 N N . VAL A 1 73 ? -8.219 -4.338 8.724 1.00 88.75 73 VAL A N 1
ATOM 560 C CA . VAL A 1 73 ? -8.802 -3.628 9.866 1.00 88.75 73 VAL A CA 1
ATOM 561 C C . VAL A 1 73 ? -9.730 -4.600 10.572 1.00 88.75 73 VAL A C 1
ATOM 563 O O . VAL A 1 73 ? -10.628 -5.162 9.938 1.00 88.75 73 VAL A O 1
ATOM 566 N N . VAL A 1 74 ? -9.535 -4.804 11.869 1.00 89.81 74 VAL A N 1
ATOM 567 C CA . VAL A 1 74 ? -10.347 -5.687 12.709 1.00 89.81 74 VAL A CA 1
ATOM 568 C C . VAL A 1 74 ? -10.829 -4.905 13.920 1.00 89.81 74 VAL A C 1
ATOM 570 O O . VAL A 1 74 ? -10.036 -4.233 14.562 1.00 89.81 74 VAL A O 1
ATOM 573 N N . TRP A 1 75 ? -12.114 -5.011 14.245 1.00 87.06 75 TRP A N 1
ATOM 574 C CA . TRP A 1 75 ? -12.693 -4.435 15.456 1.00 87.06 75 TRP A CA 1
ATOM 575 C C . TRP A 1 75 ? -13.116 -5.5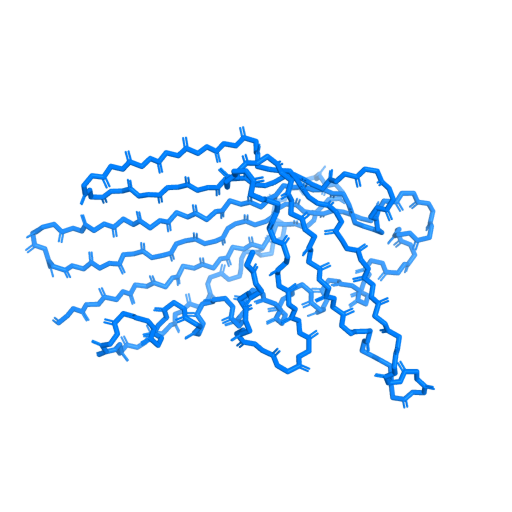40 16.430 1.00 87.06 75 TRP A C 1
ATOM 577 O O . TRP A 1 75 ? -13.915 -6.423 16.084 1.00 87.06 75 TRP A O 1
ATOM 587 N N . SER A 1 76 ? -12.581 -5.479 17.647 1.00 84.81 76 SER A N 1
ATOM 588 C CA . SER A 1 76 ? -12.948 -6.313 18.786 1.00 84.81 76 SER A CA 1
ATOM 589 C C . SER A 1 76 ? -14.108 -5.672 19.538 1.00 84.81 76 SER A C 1
ATOM 591 O O . SER A 1 76 ? -14.001 -4.557 20.023 1.00 84.81 76 SER A O 1
ATOM 593 N N . ARG A 1 77 ? -15.226 -6.390 19.677 1.00 85.69 77 ARG A N 1
ATOM 594 C CA . ARG A 1 77 ? -16.365 -5.908 20.480 1.00 85.69 77 ARG A CA 1
ATOM 595 C C . ARG A 1 77 ? -16.151 -6.030 21.982 1.00 85.69 77 ARG A C 1
ATOM 597 O O . ARG A 1 77 ? -16.860 -5.381 22.733 1.00 85.69 77 ARG A O 1
ATOM 604 N N . GLU A 1 78 ? -15.265 -6.927 22.391 1.00 87.31 78 GLU A N 1
ATOM 605 C CA . GLU A 1 78 ? -15.017 -7.219 23.801 1.00 87.31 78 GLU A CA 1
ATOM 606 C C . GLU A 1 78 ? -14.177 -6.118 24.444 1.00 87.31 78 GLU A C 1
ATOM 608 O O . GLU A 1 78 ? -14.489 -5.664 25.538 1.00 87.31 78 GLU A O 1
ATOM 613 N N . THR A 1 79 ? -13.157 -5.654 23.723 1.00 83.06 79 THR A N 1
ATOM 614 C CA . THR A 1 79 ? -12.215 -4.625 24.181 1.00 83.06 79 THR A CA 1
ATOM 615 C C . THR A 1 79 ? -12.479 -3.248 23.566 1.00 83.06 79 THR A C 1
ATOM 617 O O . THR A 1 79 ? -11.800 -2.290 23.905 1.00 83.06 79 THR A O 1
ATOM 620 N N . ASP A 1 80 ? -13.444 -3.152 22.646 1.00 81.25 80 ASP A N 1
ATOM 621 C CA . ASP A 1 80 ? -13.689 -1.992 21.772 1.00 81.25 80 ASP A CA 1
ATOM 622 C C . ASP A 1 80 ? -12.452 -1.528 20.972 1.00 81.25 80 ASP A C 1
ATOM 624 O O . ASP A 1 80 ? -12.353 -0.387 20.523 1.00 81.25 80 ASP A O 1
ATOM 628 N N . GLU A 1 81 ? -11.494 -2.432 20.756 1.00 80.81 81 GLU A N 1
ATOM 629 C CA . GLU A 1 81 ? -10.240 -2.138 20.065 1.00 80.81 81 GLU A CA 1
ATOM 630 C C . GLU A 1 81 ? -10.356 -2.288 18.549 1.00 80.81 81 GLU A C 1
ATOM 632 O O . GLU A 1 81 ? -10.933 -3.250 18.035 1.00 80.81 81 GLU A O 1
ATOM 637 N N . VAL A 1 82 ? -9.716 -1.383 17.814 1.00 81.06 82 VAL A N 1
ATOM 638 C CA . VAL A 1 82 ? -9.487 -1.474 16.374 1.00 81.06 82 VAL A CA 1
ATOM 639 C C . VAL A 1 82 ? -8.020 -1.811 16.119 1.00 81.06 82 VAL A C 1
ATOM 641 O O . VAL A 1 82 ? -7.125 -1.011 16.370 1.00 81.06 82 VAL A O 1
ATOM 644 N N . ALA A 1 83 ? -7.762 -2.992 15.571 1.00 82.56 83 ALA A N 1
ATOM 645 C CA . ALA A 1 83 ? -6.452 -3.382 15.078 1.00 82.56 83 ALA A CA 1
ATOM 646 C C . ALA A 1 83 ? -6.349 -3.086 13.580 1.00 82.56 83 ALA A C 1
ATOM 648 O O . ALA A 1 83 ? -7.193 -3.512 12.789 1.00 82.56 83 ALA A O 1
ATOM 649 N N . PHE A 1 84 ? -5.291 -2.388 13.191 1.00 83.94 84 PHE A N 1
ATOM 650 C CA . PHE A 1 84 ? -4.897 -2.187 11.807 1.00 83.94 84 PHE A CA 1
ATOM 651 C C . PHE A 1 84 ? -3.582 -2.909 11.544 1.00 83.94 84 PHE A C 1
ATOM 653 O O . PHE A 1 84 ? -2.585 -2.662 12.214 1.00 83.94 84 PHE A O 1
ATOM 660 N N . GLU A 1 85 ? -3.569 -3.781 10.550 1.00 85.56 85 GLU A N 1
ATOM 661 C CA . GLU A 1 85 ? -2.375 -4.468 10.078 1.00 85.56 85 GLU A CA 1
ATOM 662 C C . GLU A 1 85 ? -2.137 -4.096 8.618 1.00 85.56 85 GLU A C 1
ATOM 664 O O . GLU A 1 85 ? -3.048 -4.148 7.790 1.00 85.56 85 GLU A O 1
ATOM 669 N N . VAL A 1 86 ? -0.892 -3.767 8.288 1.00 84.00 86 VAL A N 1
ATOM 670 C CA . VAL A 1 86 ? -0.433 -3.642 6.908 1.00 84.00 86 VAL A CA 1
ATOM 671 C C . VAL A 1 86 ? 0.804 -4.512 6.701 1.00 84.00 86 VAL A C 1
ATOM 673 O O . VAL A 1 86 ? 1.788 -4.418 7.436 1.00 84.00 86 VAL A O 1
ATOM 676 N N . VAL A 1 87 ? 0.750 -5.380 5.693 1.00 86.50 87 VAL A N 1
ATOM 677 C CA . VAL A 1 87 ? 1.824 -6.309 5.324 1.00 86.50 87 VAL A CA 1
ATOM 678 C C . VAL A 1 87 ? 2.156 -6.113 3.855 1.00 86.50 87 VAL A C 1
ATOM 680 O O . VAL A 1 87 ? 1.261 -6.199 3.022 1.00 86.50 87 VAL A O 1
ATOM 683 N N . SER A 1 88 ? 3.425 -5.909 3.512 1.00 85.31 88 SER A N 1
ATOM 684 C CA . SER A 1 88 ? 3.898 -5.928 2.125 1.00 85.31 88 SER A CA 1
ATOM 685 C C . SER A 1 88 ? 5.028 -6.918 1.937 1.00 85.31 88 SER A C 1
ATOM 687 O O . SER A 1 88 ? 5.943 -7.024 2.753 1.00 85.31 88 SER A O 1
ATOM 689 N N . HIS A 1 89 ? 4.950 -7.626 0.821 1.00 87.75 89 HIS A N 1
ATOM 690 C CA . HIS A 1 89 ? 6.006 -8.453 0.280 1.00 87.75 89 HIS A CA 1
ATOM 691 C C . HIS A 1 89 ? 6.434 -7.846 -1.046 1.00 87.75 89 HIS A C 1
ATOM 693 O O . HIS A 1 89 ? 5.658 -7.857 -1.998 1.00 87.75 89 HIS A O 1
ATOM 699 N N . SER A 1 90 ? 7.660 -7.331 -1.124 1.00 86.50 90 SER A N 1
ATOM 700 C CA . SER A 1 90 ? 8.141 -6.651 -2.326 1.00 86.50 90 SER A CA 1
ATOM 701 C C . SER A 1 90 ? 9.583 -7.008 -2.678 1.00 86.50 90 SER A C 1
ATOM 703 O O . SER A 1 90 ? 10.411 -7.333 -1.823 1.00 86.50 90 SER A O 1
ATOM 705 N N . ARG A 1 91 ? 9.891 -6.944 -3.972 1.00 87.38 91 ARG A N 1
ATOM 706 C CA . ARG A 1 91 ? 11.244 -7.048 -4.531 1.00 87.38 91 ARG A CA 1
ATOM 707 C C . ARG A 1 91 ? 11.404 -6.080 -5.702 1.00 87.38 91 ARG A C 1
ATOM 709 O O . ARG A 1 91 ? 10.425 -5.537 -6.207 1.00 87.38 91 ARG A O 1
ATOM 716 N N . GLY A 1 92 ? 12.640 -5.839 -6.129 1.00 87.69 92 GLY A N 1
ATOM 717 C CA . GLY A 1 92 ? 12.908 -5.019 -7.312 1.00 87.69 92 GLY A CA 1
ATOM 718 C C . GLY A 1 92 ? 12.444 -5.716 -8.592 1.00 87.69 92 GLY A C 1
ATOM 719 O O . GLY A 1 92 ? 12.801 -6.876 -8.814 1.00 87.69 92 GLY A O 1
ATOM 720 N N . ALA A 1 93 ? 11.683 -5.010 -9.431 1.00 88.38 93 ALA A N 1
ATOM 721 C CA . ALA A 1 93 ? 11.220 -5.516 -10.721 1.00 88.38 93 ALA A CA 1
ATOM 722 C C . ALA A 1 93 ? 12.262 -5.255 -11.820 1.00 88.38 93 ALA A C 1
ATOM 724 O O . ALA A 1 93 ? 12.731 -4.129 -12.011 1.00 88.38 93 ALA A O 1
ATOM 725 N N . GLY A 1 94 ? 12.635 -6.299 -12.562 1.00 87.44 94 GLY A N 1
ATOM 726 C CA . GLY A 1 94 ? 13.650 -6.203 -13.617 1.00 87.44 94 GLY A CA 1
ATOM 727 C C . GLY A 1 94 ? 15.041 -5.754 -13.121 1.00 87.44 94 GLY A C 1
ATOM 728 O O . GLY A 1 94 ? 15.291 -5.680 -11.916 1.00 87.44 94 GLY A O 1
ATOM 729 N N . PRO A 1 95 ? 15.990 -5.475 -14.035 1.00 87.06 95 PRO A N 1
ATOM 730 C CA . PRO A 1 95 ? 17.354 -5.086 -13.663 1.00 87.06 95 PRO A CA 1
ATOM 731 C C . PRO A 1 95 ? 17.421 -3.741 -12.928 1.00 87.06 95 PRO A C 1
ATOM 733 O O . PRO A 1 95 ? 18.065 -3.636 -11.885 1.00 87.06 95 PRO A O 1
ATOM 736 N N . LEU A 1 96 ? 16.710 -2.726 -13.434 1.00 86.31 96 LEU A N 1
ATOM 737 C CA . LEU A 1 96 ? 16.713 -1.384 -12.849 1.00 86.31 96 LEU A CA 1
ATOM 738 C C . LEU A 1 96 ? 16.047 -1.364 -11.468 1.00 86.31 96 LEU A C 1
ATOM 740 O O . LEU A 1 96 ? 16.581 -0.765 -10.538 1.00 86.31 96 LEU A O 1
ATOM 744 N N . GLY A 1 97 ? 14.919 -2.062 -11.306 1.00 85.81 97 GLY A N 1
ATOM 745 C CA . GLY A 1 97 ? 14.245 -2.166 -10.016 1.00 85.81 97 GLY A CA 1
ATOM 746 C C . GLY A 1 97 ? 15.104 -2.874 -8.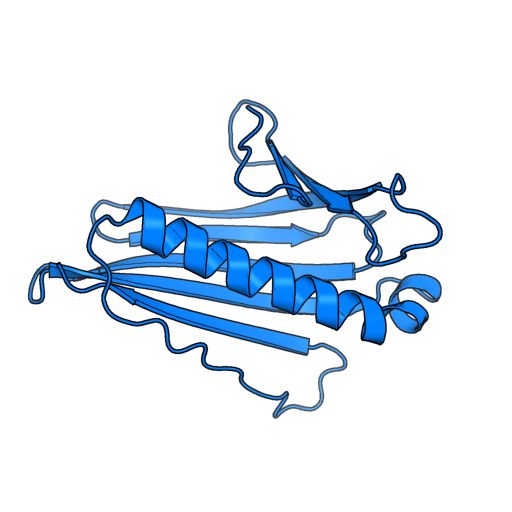976 1.00 85.81 97 GLY A C 1
ATOM 747 O O . GLY A 1 97 ? 15.176 -2.400 -7.849 1.00 85.81 97 GLY A O 1
ATOM 748 N N . LYS A 1 98 ? 15.816 -3.951 -9.343 1.00 87.88 98 LYS A N 1
ATOM 749 C CA . LYS A 1 98 ? 16.775 -4.632 -8.448 1.00 87.88 98 LYS A CA 1
ATOM 750 C C . LYS A 1 98 ? 17.923 -3.716 -8.019 1.00 87.88 98 LYS A C 1
ATOM 752 O O . LYS A 1 98 ? 18.264 -3.703 -6.841 1.00 87.88 98 LYS A O 1
ATOM 757 N N . LEU A 1 99 ? 18.476 -2.932 -8.947 1.00 87.56 99 LEU A N 1
ATOM 758 C CA . LEU A 1 99 ? 19.552 -1.978 -8.660 1.00 87.56 99 LEU A CA 1
ATOM 759 C C . LEU A 1 99 ? 19.096 -0.863 -7.705 1.00 87.56 99 LEU A C 1
ATOM 761 O O . LEU A 1 99 ? 19.804 -0.520 -6.763 1.00 87.56 99 LEU A O 1
ATOM 765 N N . LEU A 1 100 ? 17.901 -0.313 -7.931 1.00 85.25 100 LEU A N 1
ATOM 766 C CA . LEU A 1 100 ? 17.346 0.782 -7.129 1.00 85.25 100 LEU A CA 1
ATOM 767 C C . LEU A 1 100 ? 16.670 0.307 -5.836 1.00 85.25 100 LEU A C 1
ATOM 769 O O . LEU A 1 100 ? 16.335 1.125 -4.975 1.00 85.25 100 LEU A O 1
ATOM 773 N N . PHE A 1 101 ? 16.473 -1.002 -5.678 1.00 83.38 101 PHE A N 1
ATOM 774 C CA . PHE A 1 101 ? 15.697 -1.588 -4.594 1.00 83.38 101 PHE A CA 1
ATOM 775 C C . PHE A 1 101 ? 16.130 -1.137 -3.186 1.00 83.38 101 PHE A C 1
ATOM 777 O O . PHE A 1 101 ? 15.244 -0.799 -2.398 1.00 83.38 101 PHE A O 1
ATOM 784 N N . PRO A 1 102 ? 17.433 -1.030 -2.841 1.00 80.81 102 PRO A N 1
ATOM 785 C CA . PRO A 1 102 ? 17.842 -0.537 -1.526 1.00 80.81 102 PRO A CA 1
ATOM 786 C C . PRO A 1 102 ? 17.297 0.864 -1.219 1.00 80.81 102 PRO A C 1
ATOM 788 O O . PRO A 1 102 ? 16.738 1.084 -0.143 1.00 80.81 102 PRO A O 1
ATOM 791 N N . ALA A 1 103 ? 17.363 1.789 -2.182 1.00 80.69 103 ALA A N 1
ATOM 792 C CA . ALA A 1 103 ? 16.813 3.134 -2.030 1.00 80.69 103 ALA A CA 1
ATOM 793 C C . ALA A 1 103 ? 15.277 3.104 -1.954 1.00 80.69 103 ALA A C 1
ATOM 795 O O . ALA A 1 103 ? 14.688 3.713 -1.059 1.00 80.69 103 ALA A O 1
ATOM 796 N N . LEU A 1 104 ? 14.625 2.328 -2.826 1.00 79.25 104 LEU A N 1
ATOM 797 C CA . LEU A 1 104 ? 13.165 2.187 -2.859 1.00 79.25 104 LEU A CA 1
ATOM 798 C C . LEU A 1 104 ? 12.598 1.564 -1.573 1.00 79.25 104 LEU A C 1
ATOM 800 O O . LEU A 1 104 ? 11.517 1.949 -1.127 1.00 79.25 104 LEU A O 1
ATOM 804 N N . SER A 1 105 ? 13.337 0.655 -0.933 1.00 80.19 105 SER A N 1
ATOM 805 C CA . SER A 1 105 ? 12.937 0.020 0.328 1.00 80.19 105 SER A CA 1
ATOM 806 C C . SER A 1 105 ? 12.808 1.030 1.478 1.00 80.19 105 SER A C 1
ATOM 808 O O . SER A 1 105 ? 11.919 0.909 2.323 1.00 80.19 105 SER A O 1
ATOM 810 N N . SER A 1 106 ? 13.639 2.079 1.487 1.00 80.44 106 SER A N 1
ATOM 811 C CA . SER A 1 106 ? 13.549 3.161 2.474 1.00 80.44 106 SER A CA 1
ATOM 812 C C . SER A 1 106 ? 12.278 4.000 2.284 1.00 80.44 106 SER A C 1
ATOM 814 O O . SER A 1 106 ? 11.583 4.311 3.257 1.00 80.44 106 SER A O 1
ATOM 816 N N . THR A 1 107 ? 11.922 4.280 1.027 1.00 79.88 107 THR A N 1
ATOM 817 C CA . THR A 1 107 ? 10.687 4.975 0.649 1.00 79.88 107 THR A CA 1
ATOM 818 C C . THR A 1 107 ? 9.455 4.150 1.001 1.00 79.88 107 THR A C 1
ATOM 820 O O . THR A 1 107 ? 8.522 4.694 1.587 1.00 79.88 107 THR A O 1
ATOM 823 N N . GLN A 1 108 ? 9.464 2.835 0.747 1.00 78.44 108 GLN A N 1
ATOM 824 C CA . GLN A 1 108 ? 8.377 1.946 1.173 1.00 78.44 108 GLN A CA 1
ATOM 825 C C . GLN A 1 108 ? 8.176 1.996 2.691 1.00 78.44 108 GLN A C 1
ATOM 827 O O . GLN A 1 108 ? 7.062 2.207 3.154 1.00 78.44 108 GLN A O 1
ATOM 832 N N . ARG A 1 109 ? 9.245 1.909 3.494 1.00 81.69 109 ARG A N 1
ATOM 833 C CA . ARG A 1 109 ? 9.128 2.034 4.961 1.00 81.69 109 ARG A CA 1
ATOM 834 C C . ARG A 1 109 ? 8.535 3.379 5.387 1.00 81.69 109 ARG A C 1
ATOM 836 O O . ARG A 1 109 ? 7.771 3.441 6.348 1.00 81.69 109 ARG A O 1
ATOM 843 N N . ARG A 1 110 ? 8.881 4.472 4.695 1.00 82.44 110 ARG A N 1
ATOM 844 C CA . ARG A 1 110 ? 8.264 5.788 4.927 1.00 82.44 110 ARG A CA 1
ATOM 845 C C . ARG A 1 110 ? 6.770 5.761 4.599 1.00 82.44 110 ARG A C 1
ATOM 847 O O . ARG A 1 110 ? 5.999 6.237 5.424 1.00 82.44 110 ARG A O 1
ATOM 854 N N . PHE A 1 111 ? 6.386 5.178 3.464 1.00 80.00 111 PHE A N 1
ATOM 855 C CA . PHE A 1 111 ? 4.988 5.027 3.057 1.00 80.00 111 PHE A CA 1
ATOM 856 C C . PHE A 1 111 ? 4.192 4.252 4.111 1.00 80.00 111 PHE A C 1
ATOM 858 O O . PHE A 1 111 ? 3.204 4.755 4.629 1.00 80.00 111 PHE A O 1
ATOM 865 N N . PHE A 1 112 ? 4.700 3.093 4.533 1.00 80.31 112 PHE A N 1
ATOM 866 C CA . PHE A 1 112 ? 4.116 2.252 5.583 1.00 80.31 112 PHE A CA 1
ATOM 867 C C . PHE A 1 112 ? 3.852 3.007 6.887 1.00 80.31 112 PHE A C 1
ATOM 869 O O . PHE A 1 112 ? 2.752 2.953 7.432 1.00 80.31 112 PHE A O 1
ATOM 876 N N . ARG A 1 113 ? 4.847 3.757 7.376 1.00 81.56 113 ARG A N 1
ATOM 877 C CA . ARG A 1 113 ? 4.682 4.569 8.592 1.00 81.56 113 ARG A CA 1
ATOM 878 C C . A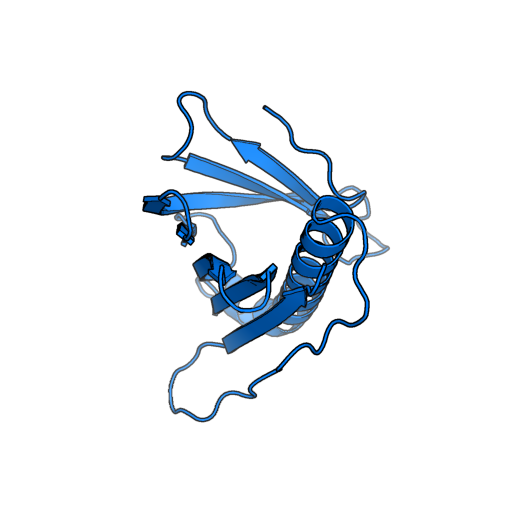RG A 1 113 ? 3.589 5.619 8.439 1.00 81.56 113 ARG A C 1
ATOM 880 O O . ARG A 1 113 ? 2.864 5.876 9.394 1.00 81.56 113 ARG A O 1
ATOM 887 N N . GLU A 1 114 ? 3.478 6.222 7.261 1.00 80.44 114 GLU A N 1
ATOM 888 C CA . GLU A 1 114 ? 2.453 7.226 6.996 1.00 80.44 114 GLU A CA 1
ATOM 889 C C . GLU A 1 114 ? 1.053 6.606 6.942 1.00 80.44 114 GLU A C 1
ATOM 891 O O . GLU A 1 114 ? 0.131 7.165 7.526 1.00 80.44 114 GLU A O 1
ATOM 896 N N . GLN A 1 115 ? 0.904 5.411 6.358 1.00 80.00 115 GLN A N 1
ATOM 897 C CA . GLN A 1 115 ? -0.361 4.668 6.381 1.00 80.00 115 GLN A CA 1
ATOM 898 C C . GLN A 1 115 ? -0.831 4.399 7.815 1.00 80.00 115 GLN A C 1
ATOM 900 O O . GLN A 1 115 ? -1.976 4.703 8.153 1.00 80.00 115 GLN A O 1
ATOM 905 N N . CYS A 1 116 ? 0.067 3.925 8.687 1.00 79.06 116 CYS A N 1
ATOM 906 C CA . CYS A 1 116 ? -0.255 3.731 10.101 1.00 79.06 116 CYS A CA 1
ATOM 907 C C . CYS A 1 116 ? -0.671 5.048 10.774 1.00 79.06 116 CYS A C 1
ATOM 909 O O . CYS A 1 116 ? -1.690 5.085 11.455 1.00 79.06 116 CYS A O 1
ATOM 911 N N . ARG A 1 117 ? 0.056 6.150 10.543 1.00 79.00 117 ARG A N 1
ATOM 912 C CA . ARG A 1 117 ? -0.294 7.472 11.099 1.00 79.00 117 ARG A CA 1
ATOM 913 C C . ARG A 1 117 ? -1.643 7.986 10.604 1.00 79.00 117 ARG A C 1
ATOM 915 O O . ARG A 1 117 ? -2.389 8.586 11.371 1.00 79.00 117 ARG A O 1
ATOM 922 N N . CYS A 1 118 ? -1.962 7.793 9.327 1.00 77.50 118 CYS A N 1
ATOM 923 C CA . CYS A 1 118 ? -3.264 8.152 8.771 1.00 77.50 118 CYS A CA 1
ATOM 924 C C . CYS A 1 118 ? -4.381 7.350 9.436 1.00 77.50 118 CYS A C 1
ATOM 926 O O . CYS A 1 118 ? -5.366 7.946 9.861 1.00 77.50 118 CYS A O 1
ATOM 928 N N . MET A 1 119 ? -4.198 6.037 9.604 1.00 76.56 119 MET A N 1
ATOM 929 C CA . MET A 1 119 ? -5.181 5.194 10.287 1.00 76.56 119 MET A CA 1
ATOM 930 C C . MET A 1 119 ? -5.386 5.622 11.743 1.00 76.56 119 MET A C 1
ATOM 932 O O . MET A 1 119 ? -6.515 5.721 12.213 1.00 76.56 119 MET A O 1
ATOM 936 N N . GLN A 1 120 ? -4.305 5.966 12.440 1.00 75.94 120 GLN A N 1
ATOM 937 C CA . GLN A 1 120 ? -4.387 6.479 13.805 1.00 75.94 120 GLN A CA 1
ATOM 938 C C . GLN A 1 120 ? -5.148 7.797 13.901 1.00 75.94 120 GLN A C 1
ATOM 940 O O . GLN A 1 120 ? -5.983 7.967 14.783 1.00 75.94 120 GLN A O 1
ATOM 945 N N . ARG A 1 121 ? -4.894 8.729 12.978 1.00 75.19 121 ARG A N 1
ATOM 946 C CA . ARG A 1 121 ? -5.649 9.986 12.915 1.00 75.19 121 ARG A CA 1
ATOM 947 C C . ARG A 1 121 ? -7.130 9.733 12.633 1.00 75.19 121 ARG A C 1
ATOM 949 O O . ARG A 1 121 ? -7.975 10.327 13.294 1.00 75.19 121 ARG A O 1
ATOM 956 N N . ALA A 1 122 ? -7.437 8.836 11.695 1.00 74.62 122 ALA A N 1
ATOM 957 C CA . ALA A 1 122 ? -8.806 8.496 11.318 1.00 74.62 122 ALA A CA 1
ATOM 958 C C . ALA A 1 122 ? -9.593 7.823 12.455 1.00 74.62 122 ALA A C 1
ATOM 960 O O . ALA A 1 122 ? -10.802 8.015 12.555 1.00 74.62 122 ALA A O 1
ATOM 961 N N . ALA A 1 123 ? -8.919 7.072 13.329 1.00 71.94 123 ALA A N 1
ATOM 962 C CA . ALA A 1 123 ? -9.558 6.379 14.443 1.00 71.94 123 ALA A CA 1
ATOM 963 C C . ALA A 1 123 ? -9.924 7.283 15.645 1.00 71.94 123 ALA A C 1
ATOM 965 O O . ALA A 1 123 ? -10.606 6.800 16.539 1.00 71.94 123 ALA A O 1
ATOM 966 N N . ALA A 1 124 ? -9.522 8.567 15.654 1.00 54.81 124 ALA A N 1
ATOM 967 C CA . ALA A 1 124 ? -9.799 9.581 16.688 1.00 54.81 124 ALA A CA 1
ATOM 968 C C . ALA A 1 124 ? -9.652 9.082 18.151 1.00 54.81 124 ALA A C 1
ATOM 970 O O . ALA A 1 124 ? -10.614 8.606 18.745 1.00 54.81 124 ALA A O 1
ATOM 971 N N . GLY A 1 125 ? -8.462 9.260 18.752 1.00 54.28 125 GLY A N 1
ATOM 972 C CA . GLY A 1 125 ? -8.220 8.989 20.188 1.00 54.28 125 GLY A CA 1
ATOM 973 C C . GLY A 1 125 ? -6.995 8.129 20.538 1.00 54.28 125 GLY A C 1
ATOM 974 O O . GLY A 1 125 ? -6.871 7.671 21.666 1.00 54.28 125 GLY A O 1
ATOM 975 N N . VAL A 1 126 ? -6.078 7.884 19.598 1.00 50.03 126 VAL A N 1
ATOM 976 C CA . VAL A 1 126 ? -5.089 6.798 19.730 1.00 50.03 126 VAL A CA 1
ATOM 977 C C . VAL A 1 126 ? -3.927 7.099 20.679 1.00 50.03 126 VAL A C 1
ATOM 979 O O . VAL A 1 126 ? -3.162 8.042 20.470 1.00 50.03 126 VAL A O 1
ATOM 982 N N . GLN A 1 127 ? -3.709 6.187 21.630 1.00 46.66 127 GLN A N 1
ATOM 983 C CA . GLN A 1 127 ? -2.474 6.049 22.397 1.00 46.66 127 GLN A CA 1
ATOM 984 C C . GLN A 1 127 ? -1.672 4.834 21.876 1.00 46.66 127 GLN A C 1
ATOM 986 O O . GLN A 1 127 ? -2.031 3.695 22.136 1.00 46.66 127 GLN A O 1
ATOM 991 N N . ARG A 1 128 ? -0.551 5.109 21.182 1.00 47.06 128 ARG A N 1
ATOM 992 C CA . ARG A 1 128 ? 0.562 4.196 20.797 1.00 47.06 128 ARG A CA 1
ATOM 993 C C . ARG A 1 128 ? 0.475 3.450 19.438 1.00 47.06 128 ARG A C 1
ATOM 995 O O . ARG A 1 128 ? -0.502 2.803 19.093 1.00 47.06 128 ARG A O 1
ATOM 1002 N N . VAL A 1 129 ? 1.569 3.540 18.660 1.00 47.84 129 VAL A N 1
ATOM 1003 C CA . VAL A 1 129 ? 1.921 2.682 17.500 1.00 47.84 129 VAL A CA 1
ATOM 1004 C C . VAL A 1 129 ? 3.162 1.898 17.896 1.00 47.84 129 VAL A C 1
ATOM 1006 O O . VAL A 1 129 ? 4.152 2.534 18.247 1.00 47.84 129 VAL A O 1
ATOM 1009 N N . GLU A 1 130 ? 3.165 0.577 17.745 1.00 49.31 130 GLU A N 1
ATOM 1010 C CA . GLU A 1 130 ? 4.399 -0.213 17.823 1.00 49.31 130 GLU A CA 1
ATOM 1011 C C . GLU A 1 130 ? 4.642 -0.886 16.469 1.00 49.31 130 GLU A C 1
ATOM 1013 O O . GLU A 1 130 ? 4.047 -1.921 16.165 1.00 49.31 130 GLU A O 1
ATOM 1018 N N . PRO A 1 131 ? 5.472 -0.297 15.591 1.00 45.06 131 PRO A N 1
ATOM 1019 C CA . PRO A 1 131 ? 5.766 -0.922 14.316 1.00 45.06 131 PRO A CA 1
ATOM 1020 C C . PRO A 1 131 ? 6.634 -2.171 14.538 1.00 45.06 131 PRO A C 1
ATOM 1022 O O . PRO A 1 131 ? 7.819 -2.075 14.860 1.00 45.06 131 PRO A O 1
ATOM 1025 N N . VAL A 1 132 ? 6.051 -3.353 14.336 1.00 47.19 132 VAL A N 1
ATOM 1026 C CA . VAL A 1 132 ? 6.774 -4.632 14.391 1.00 47.19 132 VAL A CA 1
ATOM 1027 C C . VAL A 1 132 ? 7.498 -4.874 13.067 1.00 47.19 132 VAL A C 1
ATOM 1029 O O . VAL A 1 132 ? 6.995 -5.530 12.161 1.00 47.19 132 VAL A O 1
ATOM 1032 N N . TRP A 1 133 ? 8.721 -4.361 12.954 1.00 45.66 133 TRP A N 1
ATOM 1033 C CA . TRP A 1 133 ? 9.576 -4.646 11.803 1.00 45.66 133 TRP A CA 1
ATOM 1034 C C . TRP A 1 133 ? 10.187 -6.045 11.927 1.00 45.66 133 TRP A C 1
ATOM 1036 O O . TRP A 1 133 ? 11.181 -6.237 12.628 1.00 45.66 133 TRP A O 1
ATOM 1046 N N . SER A 1 134 ? 9.639 -7.034 11.225 1.00 42.78 134 SER A N 1
ATOM 1047 C CA . SER A 1 134 ? 10.331 -8.312 11.054 1.00 42.78 134 SER A CA 1
ATOM 1048 C C . SER A 1 134 ? 11.414 -8.171 9.975 1.00 42.78 134 SER A C 1
ATOM 1050 O O . SER A 1 134 ? 11.139 -7.888 8.811 1.00 42.78 134 SER A O 1
ATOM 1052 N N . SER A 1 135 ? 12.684 -8.336 10.356 1.00 36.59 135 SER A N 1
ATOM 1053 C CA . SER A 1 135 ? 13.762 -8.558 9.387 1.00 36.59 135 SER A CA 1
ATOM 1054 C C . SER A 1 135 ? 13.541 -9.904 8.678 1.00 36.59 135 SER A C 1
ATOM 1056 O O . SER A 1 135 ? 12.956 -10.818 9.272 1.00 36.59 135 SER A O 1
ATOM 1058 N N . PRO A 1 136 ? 13.962 -10.056 7.407 1.00 38.44 136 PRO A N 1
ATOM 1059 C CA . PRO A 1 136 ? 13.709 -11.274 6.650 1.00 38.44 136 PRO A CA 1
ATOM 1060 C C . PRO A 1 136 ? 14.412 -12.465 7.312 1.00 38.44 136 PRO A C 1
ATOM 1062 O O . PRO A 1 136 ? 15.614 -12.662 7.169 1.00 38.44 136 PRO A O 1
ATOM 1065 N N . ARG A 1 137 ? 13.648 -13.291 8.030 1.00 38.72 137 ARG A N 1
ATOM 1066 C CA . ARG A 1 137 ? 14.021 -14.668 8.366 1.00 38.72 137 ARG A CA 1
ATOM 1067 C C . ARG A 1 137 ? 13.409 -15.605 7.327 1.00 38.72 137 ARG A C 1
ATOM 1069 O O . ARG A 1 137 ? 12.440 -16.286 7.624 1.00 38.72 137 ARG A O 1
ATOM 1076 N N . SER A 1 138 ? 13.890 -15.585 6.084 1.00 37.12 138 SER A N 1
ATOM 1077 C CA . SER A 1 138 ? 13.760 -16.723 5.152 1.00 37.12 138 SER A CA 1
ATOM 1078 C C . SER A 1 138 ? 14.476 -16.463 3.826 1.00 37.12 138 SER A C 1
ATOM 1080 O O . SER A 1 138 ? 14.650 -15.325 3.401 1.00 37.12 138 SER A O 1
ATOM 1082 N N . ALA A 1 139 ? 14.875 -17.561 3.184 1.00 35.78 139 ALA A N 1
ATOM 1083 C CA . ALA A 1 139 ? 15.621 -17.682 1.934 1.00 35.78 139 ALA A CA 1
ATOM 1084 C C . ALA A 1 139 ? 14.856 -17.220 0.668 1.00 35.78 139 ALA A C 1
ATOM 1086 O O . ALA A 1 139 ? 14.909 -17.873 -0.375 1.00 35.78 139 ALA A O 1
ATOM 1087 N N . HIS A 1 140 ? 14.113 -16.113 0.735 1.00 37.88 140 HIS A N 1
ATOM 1088 C CA . HIS A 1 140 ? 13.404 -15.536 -0.407 1.00 37.88 140 HIS A CA 1
ATOM 1089 C C . HIS A 1 140 ? 13.981 -14.160 -0.765 1.00 37.88 140 HIS A C 1
ATOM 1091 O O . HIS A 1 140 ? 14.215 -13.352 0.130 1.00 37.88 140 HIS A O 1
ATOM 1097 N N . PRO A 1 141 ? 14.197 -13.852 -2.059 1.00 51.66 141 PRO A N 1
ATOM 1098 C CA . PRO A 1 141 ? 14.870 -12.628 -2.515 1.00 51.66 141 PRO A CA 1
ATOM 1099 C C . PRO A 1 141 ? 14.013 -11.348 -2.377 1.00 51.66 141 PRO A C 1
ATOM 1101 O O . PRO A 1 141 ? 14.183 -10.402 -3.143 1.00 51.66 141 PRO A O 1
ATOM 1104 N N . GLY A 1 142 ? 13.062 -11.316 -1.439 1.00 52.47 142 GLY A N 1
ATOM 1105 C CA . GLY A 1 142 ? 12.130 -10.212 -1.220 1.00 52.47 142 GLY A CA 1
ATOM 1106 C C . GLY A 1 142 ? 12.141 -9.715 0.222 1.00 52.47 142 GLY A C 1
ATOM 1107 O O . GLY A 1 142 ? 12.500 -10.436 1.151 1.00 52.47 142 GLY A O 1
ATOM 1108 N N . HIS A 1 143 ? 11.726 -8.467 0.411 1.00 59.53 143 HIS A N 1
ATOM 1109 C CA . HIS A 1 143 ? 11.516 -7.893 1.731 1.00 59.53 143 HIS A CA 1
ATOM 1110 C C . HIS A 1 143 ? 10.069 -8.097 2.156 1.00 59.53 143 HIS A C 1
ATOM 1112 O O . HIS A 1 143 ? 9.145 -7.797 1.401 1.00 59.53 143 HIS A O 1
ATOM 1118 N N . ARG A 1 144 ? 9.891 -8.572 3.389 1.00 70.88 144 ARG A N 1
ATOM 1119 C CA . ARG A 1 144 ? 8.626 -8.478 4.110 1.00 70.88 144 ARG A CA 1
ATOM 1120 C C . ARG A 1 144 ? 8.685 -7.239 4.996 1.00 70.88 144 ARG A C 1
ATOM 1122 O O . ARG A 1 144 ? 9.643 -7.065 5.746 1.00 70.88 144 ARG A O 1
ATOM 1129 N N . LEU A 1 145 ? 7.688 -6.378 4.881 1.00 58.56 145 LEU A N 1
ATOM 1130 C CA . LEU A 1 145 ? 7.427 -5.286 5.808 1.00 58.56 145 LEU A CA 1
ATOM 1131 C C . LEU A 1 145 ? 6.078 -5.554 6.454 1.00 58.56 145 LEU A C 1
ATOM 1133 O O . LEU A 1 145 ? 5.108 -5.859 5.770 1.00 58.56 145 LEU A O 1
ATOM 1137 N N . GLU A 1 146 ? 6.030 -5.445 7.769 1.00 62.75 146 GLU A N 1
ATOM 1138 C CA . GLU A 1 146 ? 4.827 -5.646 8.559 1.00 62.75 146 GLU A CA 1
ATOM 1139 C C . GLU A 1 146 ? 4.734 -4.494 9.550 1.00 62.75 146 GLU A C 1
ATOM 1141 O O . GLU A 1 146 ? 5.744 -4.044 10.093 1.00 62.75 146 GLU A O 1
ATOM 1146 N N . ALA A 1 147 ? 3.536 -3.956 9.719 1.00 59.06 147 ALA A N 1
ATOM 1147 C CA . ALA A 1 147 ? 3.247 -2.980 10.748 1.00 59.06 147 ALA A CA 1
ATOM 1148 C C . ALA A 1 147 ? 1.850 -3.253 11.295 1.00 59.06 147 ALA A C 1
ATOM 1150 O O . ALA A 1 147 ? 0.896 -3.418 10.535 1.00 59.06 147 ALA A O 1
ATOM 1151 N N . VAL A 1 148 ? 1.751 -3.276 12.621 1.00 57.81 148 VAL A N 1
ATOM 1152 C CA . VAL A 1 148 ? 0.498 -3.450 13.348 1.00 57.81 148 VAL A CA 1
ATOM 1153 C C . VAL A 1 148 ? 0.293 -2.208 14.207 1.00 57.81 148 VAL A C 1
ATOM 1155 O O . VAL A 1 148 ? 1.183 -1.799 14.949 1.00 57.81 148 VAL A O 1
ATOM 1158 N N . ALA A 1 149 ? -0.864 -1.576 14.082 1.00 56.69 149 ALA A N 1
ATOM 1159 C CA . ALA A 1 149 ? -1.313 -0.502 14.948 1.00 56.69 149 ALA A CA 1
ATOM 1160 C C . ALA A 1 149 ? -2.543 -0.998 15.713 1.00 56.69 149 ALA A C 1
ATOM 1162 O O . ALA A 1 149 ? -3.577 -1.279 15.111 1.00 56.69 149 ALA A O 1
ATOM 1163 N N . GLY A 1 150 ? -2.422 -1.131 17.033 1.00 50.56 150 GLY A N 1
ATOM 1164 C CA . GLY A 1 150 ? -3.566 -1.332 17.917 1.00 50.56 150 GLY A CA 1
ATOM 1165 C C . GLY A 1 150 ? -4.138 0.020 18.326 1.00 50.56 150 GLY A C 1
ATOM 1166 O O . GLY A 1 150 ? -3.382 0.936 18.641 1.00 50.56 150 GLY A O 1
ATOM 1167 N N . VAL A 1 151 ? -5.458 0.157 18.291 1.00 53.75 151 VAL A N 1
ATOM 1168 C CA . VAL A 1 151 ? -6.176 1.333 18.777 1.00 53.75 151 VAL A CA 1
ATOM 1169 C C . VAL A 1 151 ? -7.210 0.875 19.793 1.00 53.75 151 VAL A C 1
ATOM 1171 O O . VAL A 1 151 ? -8.147 0.178 19.431 1.00 53.75 151 VAL A O 1
ATOM 1174 N N . THR A 1 152 ? -7.060 1.284 21.043 1.00 49.47 152 THR A N 1
ATOM 1175 C CA . THR A 1 152 ? -8.114 1.242 22.068 1.00 49.47 152 THR A CA 1
ATOM 1176 C C . THR A 1 152 ? -8.901 2.547 22.023 1.00 49.47 152 THR A C 1
ATOM 1178 O O . THR A 1 152 ? -8.292 3.603 21.818 1.00 49.47 152 THR A O 1
ATOM 1181 N N . ARG A 1 153 ? -10.221 2.488 22.208 1.00 47.22 153 ARG A N 1
ATOM 1182 C CA . ARG A 1 153 ? -11.054 3.682 22.387 1.00 47.22 153 ARG A CA 1
ATOM 1183 C C . ARG A 1 153 ? -11.180 4.074 23.853 1.00 47.22 153 ARG A C 1
ATOM 1185 O O . ARG A 1 153 ? -11.130 3.162 24.705 1.00 47.22 153 ARG A O 1
#

Sequence (153 aa):
EMHEGSTWSAVLVEDPPGRSLVTLAALPSPRLPLLWVSNPCRAVRRRVGRRRCSVGYSTLSGHLLEGEEKMDVVWSRETDEVAFEVVSHSRGAGPLGKLLFPALSSTQRRFFREQCRCMQRAAAGVQRVEPVWSSPRSAHPGHRLEAVAGVTR

Foldseek 3Di:
DWDPLDPFKIKAADPVGFAKIWIWGQQPDPVCRPDIDTWIKTWPDWDDDPFKTKTKIFTDPPHQKGWMKMWMWGADPVQRKIKIKIKIKIAGDPPNSNVCVVSVVVVVVVVVVSVLVSVQVVVPDFDDWDADADADPDDDRIGMGMGMGMGGD